Protein AF-A0A959ZXR7-F1 (afdb_monomer)

Nearest PDB structures (foldseek):
  5v6p-assembly1_B  TM=5.514E-01  e=5.393E+00  Saccharomyces cerevisiae S288C
  5lj5-assembly1_H  TM=2.122E-01  e=6.296E+00  Saccharomyces cerevisiae
  6exn-assembly1_H  TM=2.122E-01  e=5.979E+00  Saccharomyces cerevisiae S288C

Radius of gyration: 16.23 Å; Cα contacts (8 Å, |Δi|>4): 184; chains: 1; bounding box: 37×33×46 Å

Solvent-accessible surface area (backbone atoms only — not comparable to full-atom values): 6512 Å² total; per-residue (Å²): 133,59,49,67,55,32,47,51,47,20,52,48,11,49,52,39,18,52,51,10,49,51,43,36,63,70,53,70,74,38,37,87,46,94,90,57,51,40,66,30,55,52,41,19,46,51,11,47,46,42,22,59,66,27,41,38,60,29,44,32,52,72,42,69,87,47,84,52,64,64,64,31,46,53,52,16,50,53,52,40,42,52,51,30,50,54,51,20,51,49,21,49,50,46,10,61,79,43,72,50,37,51,59,34,43,50,9,38,50,13,53,51,46,26,47,57,23,44,53,56,42,49,51,53,51,49,43,71,74,68,60,126

Structure (mmCIF, N/CA/C/O backbone):
data_AF-A0A959ZXR7-F1
#
_entry.id   AF-A0A959ZXR7-F1
#
loop_
_atom_site.group_PDB
_atom_site.id
_atom_site.type_symbol
_atom_site.label_atom_id
_atom_site.label_alt_id
_atom_site.label_comp_id
_atom_site.label_asym_id
_atom_site.label_entity_id
_atom_site.label_seq_id
_atom_site.pdbx_PDB_ins_code
_atom_site.Cartn_x
_atom_site.Cartn_y
_atom_site.Cartn_z
_atom_site.occupancy
_atom_site.B_iso_or_equiv
_atom_site.auth_seq_id
_atom_site.auth_comp_id
_atom_site.auth_asym_id
_atom_site.auth_atom_id
_atom_site.pdbx_PDB_model_num
ATOM 1 N N . MET A 1 1 ? -19.482 -9.387 6.371 1.00 57.44 1 MET A N 1
ATOM 2 C CA . MET A 1 1 ? -18.573 -10.502 5.990 1.00 57.44 1 MET A CA 1
ATOM 3 C C . MET A 1 1 ? -17.782 -10.899 7.229 1.00 57.44 1 MET A C 1
ATOM 5 O O . MET A 1 1 ? -17.556 -10.030 8.047 1.00 57.44 1 MET A O 1
ATOM 9 N N . ARG A 1 2 ? -17.421 -12.174 7.437 1.00 79.06 2 ARG A N 1
ATOM 10 C CA . ARG A 1 2 ? -16.663 -12.580 8.643 1.00 79.06 2 ARG A CA 1
ATOM 11 C C . ARG A 1 2 ? -15.191 -12.155 8.507 1.00 79.06 2 ARG A C 1
ATOM 13 O O . ARG A 1 2 ? -14.642 -12.331 7.423 1.00 79.06 2 ARG A O 1
ATOM 20 N N . ALA A 1 3 ? -14.535 -11.743 9.595 1.00 79.00 3 ALA A N 1
ATOM 21 C CA . ALA A 1 3 ? -13.104 -11.389 9.681 1.00 79.00 3 ALA A CA 1
ATOM 22 C C . ALA A 1 3 ? -12.166 -12.302 8.877 1.00 79.00 3 ALA A C 1
ATOM 24 O O . ALA A 1 3 ? -11.254 -11.863 8.180 1.00 79.00 3 ALA A O 1
ATOM 25 N N . ARG A 1 4 ? -12.434 -13.610 8.933 1.00 85.94 4 ARG A N 1
ATOM 26 C CA . ARG A 1 4 ? -11.701 -14.641 8.194 1.00 85.94 4 ARG A CA 1
ATOM 27 C C . ARG A 1 4 ? -11.754 -14.434 6.678 1.00 85.94 4 ARG A C 1
ATOM 29 O O . ARG A 1 4 ? -10.753 -14.647 6.011 1.00 85.94 4 ARG A O 1
ATOM 36 N N . THR A 1 5 ? -12.895 -14.030 6.131 1.00 89.50 5 THR A N 1
ATOM 37 C CA . THR A 1 5 ? -13.060 -13.759 4.699 1.00 89.50 5 THR A CA 1
ATOM 38 C C . THR A 1 5 ? -12.220 -12.558 4.276 1.00 89.50 5 THR A C 1
ATOM 40 O O . THR A 1 5 ? -11.521 -12.646 3.276 1.00 89.50 5 THR A O 1
ATOM 43 N N . LEU A 1 6 ? -12.211 -11.478 5.062 1.00 89.06 6 LEU A N 1
ATOM 44 C CA . LEU A 1 6 ? -11.407 -10.283 4.776 1.00 89.06 6 LEU A CA 1
ATOM 45 C C . LEU A 1 6 ? -9.906 -10.568 4.863 1.00 89.06 6 LEU A C 1
ATOM 47 O O . LEU A 1 6 ? -9.149 -10.141 3.998 1.00 89.06 6 LEU A O 1
ATOM 51 N N . LEU A 1 7 ? -9.485 -11.367 5.847 1.00 87.56 7 LEU A N 1
ATOM 52 C CA . LEU A 1 7 ? -8.107 -11.852 5.931 1.00 87.56 7 LEU A CA 1
ATOM 53 C C . LEU A 1 7 ? -7.717 -12.684 4.704 1.00 87.56 7 LEU A C 1
ATOM 55 O O . LEU A 1 7 ? -6.631 -12.496 4.169 1.00 87.56 7 LEU A O 1
ATOM 59 N N . LEU A 1 8 ? -8.594 -13.576 4.236 1.00 92.25 8 LEU A N 1
ATOM 60 C CA . LEU A 1 8 ? -8.341 -14.375 3.033 1.00 92.25 8 LEU A CA 1
ATOM 61 C C . LEU A 1 8 ? -8.272 -13.512 1.768 1.00 92.25 8 LEU A C 1
ATOM 63 O O . LEU A 1 8 ? -7.417 -13.763 0.927 1.00 92.25 8 LEU A O 1
ATOM 67 N N . VAL A 1 9 ? -9.121 -12.487 1.645 1.00 92.69 9 VAL A N 1
ATOM 68 C CA . VAL A 1 9 ? -9.058 -11.520 0.536 1.00 92.69 9 VAL A CA 1
ATOM 69 C C . VAL A 1 9 ? -7.748 -10.737 0.585 1.00 92.69 9 VAL A C 1
ATOM 71 O O . VAL A 1 9 ? -7.064 -10.646 -0.429 1.00 92.69 9 VAL A O 1
ATOM 74 N N . GLY A 1 10 ? -7.356 -10.244 1.762 1.00 90.62 10 GLY A N 1
ATOM 75 C CA . GLY A 1 10 ? -6.086 -9.546 1.948 1.00 90.62 10 GLY A CA 1
ATOM 76 C C . GLY A 1 10 ? -4.882 -10.424 1.597 1.00 90.62 10 GLY A C 1
ATOM 77 O O . GLY A 1 10 ? -4.006 -9.993 0.854 1.00 90.62 10 GLY A O 1
ATOM 78 N N . LEU A 1 11 ? -4.870 -11.682 2.053 1.00 93.31 11 LEU A N 1
ATOM 79 C CA . LEU A 1 11 ? -3.845 -12.669 1.692 1.00 93.31 11 LEU A CA 1
ATOM 80 C C . LEU A 1 11 ? -3.848 -12.983 0.191 1.00 93.31 11 LEU A C 1
ATOM 82 O O . LEU A 1 11 ? -2.782 -13.097 -0.406 1.00 93.31 11 LEU A O 1
ATOM 86 N N . GLY A 1 12 ? -5.025 -13.082 -0.428 1.00 94.75 12 GLY A N 1
ATOM 87 C CA . GLY A 1 12 ? -5.159 -13.204 -1.878 1.00 94.75 12 GLY A CA 1
ATOM 88 C C . GLY A 1 12 ? -4.521 -12.019 -2.602 1.00 94.75 12 GLY A C 1
ATOM 89 O O . GLY A 1 12 ? -3.742 -12.226 -3.527 1.00 94.75 12 GLY A O 1
ATOM 90 N N . GLY A 1 13 ? -4.762 -10.795 -2.125 1.00 95.00 13 GLY A N 1
ATOM 91 C CA . GLY A 1 13 ? -4.103 -9.584 -2.615 1.00 95.00 13 GLY A CA 1
ATOM 92 C C . GLY A 1 13 ? -2.578 -9.650 -2.498 1.00 95.00 13 GLY A C 1
ATOM 93 O O . GLY A 1 13 ? -1.886 -9.385 -3.477 1.00 95.00 13 GLY A O 1
ATOM 94 N N . VAL A 1 14 ? -2.047 -10.095 -1.351 1.00 95.69 14 VAL A N 1
ATOM 95 C CA . VAL A 1 14 ? -0.596 -10.305 -1.157 1.00 95.69 14 VAL A CA 1
ATOM 96 C C . VAL A 1 14 ? -0.035 -11.305 -2.168 1.00 95.69 14 VAL A C 1
ATOM 98 O O . VAL A 1 14 ? 1.006 -11.045 -2.763 1.00 95.69 14 VAL A O 1
ATOM 101 N N . LEU A 1 15 ? -0.711 -12.437 -2.385 1.00 97.31 15 LEU A N 1
ATOM 102 C CA . LEU A 1 15 ? -0.266 -13.451 -3.344 1.00 97.31 15 LEU A CA 1
ATOM 103 C C . LEU A 1 15 ? -0.282 -12.918 -4.779 1.00 97.31 15 LEU A C 1
ATOM 105 O O . LEU A 1 15 ? 0.680 -13.123 -5.513 1.00 97.31 15 LEU A O 1
ATOM 109 N N . VAL A 1 16 ? -1.338 -12.200 -5.168 1.00 97.62 16 VAL A N 1
ATOM 110 C CA . VAL A 1 16 ? -1.432 -11.559 -6.489 1.00 97.62 16 VAL A CA 1
ATOM 111 C C . VAL A 1 16 ? -0.330 -10.515 -6.661 1.00 97.62 16 VAL A C 1
ATOM 113 O O . VAL A 1 16 ? 0.324 -10.493 -7.700 1.00 97.62 16 VAL A O 1
ATOM 116 N N . ALA A 1 17 ? -0.065 -9.705 -5.632 1.00 96.94 17 ALA A N 1
ATOM 117 C CA . ALA A 1 17 ? 1.028 -8.741 -5.647 1.00 96.94 17 ALA A CA 1
ATOM 118 C C . ALA A 1 17 ? 2.384 -9.444 -5.802 1.00 96.94 17 ALA A C 1
ATOM 120 O O . ALA A 1 17 ? 3.178 -9.061 -6.653 1.00 96.94 17 ALA A O 1
ATOM 121 N N . ALA A 1 18 ? 2.633 -10.515 -5.048 1.00 96.75 18 ALA A N 1
ATOM 122 C CA . ALA A 1 18 ? 3.869 -11.286 -5.149 1.00 96.75 18 ALA A CA 1
ATOM 123 C C . ALA A 1 18 ? 4.065 -11.883 -6.553 1.00 96.75 18 ALA A C 1
ATOM 125 O O . ALA A 1 18 ? 5.154 -11.782 -7.109 1.00 96.75 18 ALA A O 1
ATOM 126 N N . VAL A 1 19 ? 3.012 -12.448 -7.153 1.00 97.19 19 VAL A N 1
ATOM 127 C CA . VAL A 1 19 ? 3.055 -12.958 -8.533 1.00 97.19 19 VAL A CA 1
ATOM 128 C C . VAL A 1 19 ? 3.321 -11.829 -9.530 1.00 97.19 19 VAL A C 1
ATOM 130 O O . VAL A 1 19 ? 4.163 -11.995 -10.406 1.00 97.19 19 VAL A O 1
ATOM 133 N N . GLY A 1 20 ? 2.669 -10.674 -9.372 1.00 95.81 20 GLY A N 1
ATOM 134 C CA . GLY A 1 20 ? 2.934 -9.488 -10.189 1.00 95.81 20 GLY A CA 1
ATOM 135 C C . GLY A 1 20 ? 4.392 -9.036 -10.098 1.00 95.81 20 GLY A C 1
ATOM 136 O O . GLY A 1 20 ? 5.050 -8.879 -11.118 1.0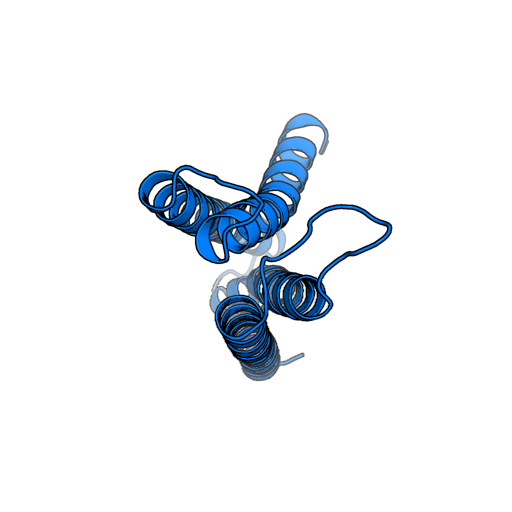0 95.81 20 GLY A O 1
ATOM 137 N N . ALA A 1 21 ? 4.933 -8.916 -8.884 1.00 93.94 21 ALA A N 1
ATOM 138 C CA . ALA A 1 21 ? 6.325 -8.533 -8.654 1.00 93.94 21 ALA A CA 1
ATOM 139 C C . ALA A 1 21 ? 7.325 -9.532 -9.264 1.00 93.94 21 ALA A C 1
ATOM 141 O O . ALA A 1 21 ? 8.326 -9.119 -9.845 1.00 93.94 21 ALA A O 1
ATOM 142 N N . LEU A 1 22 ? 7.050 -10.838 -9.167 1.00 95.00 22 LEU A N 1
ATOM 143 C CA . LEU A 1 22 ? 7.854 -11.870 -9.827 1.00 95.00 22 LEU A CA 1
ATOM 144 C C . LEU A 1 22 ? 7.774 -11.760 -11.353 1.00 95.00 22 LEU A C 1
ATOM 146 O O . LEU A 1 22 ? 8.797 -11.896 -12.016 1.00 95.00 22 LEU A O 1
ATOM 150 N N . GLY A 1 23 ? 6.588 -11.469 -11.895 1.00 92.62 23 GLY A N 1
ATOM 151 C CA . GLY A 1 23 ? 6.382 -11.193 -13.315 1.00 92.62 23 GLY A CA 1
ATOM 152 C C . GLY A 1 23 ? 7.276 -10.056 -13.805 1.00 92.62 23 GLY A C 1
ATOM 153 O O . GLY A 1 23 ? 8.091 -10.277 -14.698 1.00 92.62 23 GLY A O 1
ATOM 154 N N . VAL A 1 24 ? 7.219 -8.904 -13.128 1.00 91.62 24 VAL A N 1
ATOM 155 C CA . VAL A 1 24 ? 8.067 -7.727 -13.405 1.00 91.62 24 VAL A CA 1
ATOM 156 C C . VAL A 1 24 ? 9.556 -8.064 -13.321 1.00 91.62 24 VAL A C 1
ATOM 158 O O . VAL A 1 24 ? 10.347 -7.615 -14.139 1.00 91.62 24 VAL A O 1
ATOM 161 N N . ALA A 1 25 ? 9.963 -8.867 -12.336 1.00 90.00 25 ALA A N 1
ATOM 162 C CA . ALA A 1 25 ? 11.363 -9.257 -12.168 1.00 90.00 25 ALA A CA 1
ATOM 163 C C . ALA A 1 25 ? 11.857 -10.282 -13.208 1.00 90.00 25 ALA A C 1
ATOM 165 O O . ALA A 1 25 ? 13.065 -10.463 -13.346 1.00 90.00 25 ALA A O 1
ATOM 166 N N . SER A 1 26 ? 10.944 -10.979 -13.890 1.00 90.19 26 SER A N 1
ATOM 167 C CA . SER A 1 26 ? 11.256 -12.033 -14.867 1.00 90.19 26 SER A CA 1
ATOM 168 C C . SER A 1 26 ? 11.138 -11.597 -16.328 1.00 90.19 26 SER A C 1
ATOM 170 O O . SER A 1 26 ? 11.584 -12.332 -17.209 1.00 90.19 26 SER A O 1
ATOM 172 N N . GLY A 1 27 ? 10.510 -10.447 -16.582 1.00 82.62 27 GLY A N 1
ATOM 173 C CA . GLY A 1 27 ? 10.354 -9.866 -17.911 1.00 82.62 27 GLY A CA 1
ATOM 174 C C . GLY A 1 27 ? 11.549 -9.019 -18.351 1.00 82.62 27 GLY A C 1
ATOM 175 O O . GLY A 1 27 ? 12.568 -8.934 -17.664 1.00 82.62 27 GLY A O 1
ATOM 176 N N . ASP A 1 28 ? 11.393 -8.384 -19.513 1.00 74.56 28 ASP A N 1
ATOM 177 C CA . ASP A 1 28 ? 12.297 -7.334 -19.992 1.00 74.56 28 ASP A CA 1
ATOM 178 C C . ASP A 1 28 ? 12.164 -6.057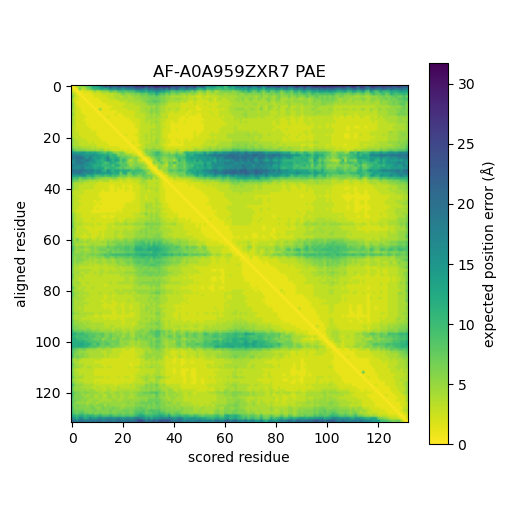 -19.133 1.00 74.56 28 ASP A C 1
ATOM 180 O O . ASP A 1 28 ? 11.359 -6.006 -18.201 1.00 74.56 28 ASP A O 1
ATOM 184 N N . GLU A 1 29 ? 12.956 -5.016 -19.423 1.00 79.50 29 GLU A N 1
ATOM 185 C CA . GLU A 1 29 ? 12.927 -3.756 -18.664 1.00 79.50 29 GLU A CA 1
ATOM 186 C C . GLU A 1 29 ? 11.483 -3.237 -18.489 1.00 79.50 29 GLU A C 1
ATOM 188 O O . GLU A 1 29 ? 10.780 -3.031 -19.482 1.00 79.50 29 GLU A O 1
ATOM 193 N N . PRO A 1 30 ? 10.995 -3.032 -17.251 1.00 74.88 30 PRO A N 1
ATOM 194 C CA . PRO A 1 30 ? 9.645 -2.537 -17.032 1.00 74.88 30 PRO A CA 1
ATOM 195 C C . PRO A 1 30 ? 9.504 -1.096 -17.516 1.00 74.88 30 PRO A C 1
ATOM 197 O O . PRO A 1 30 ? 10.311 -0.223 -17.194 1.00 74.88 30 PRO A O 1
ATOM 200 N N . HIS A 1 31 ? 8.421 -0.833 -18.241 1.00 74.44 31 HIS A N 1
ATOM 201 C CA . HIS A 1 31 ? 8.095 0.495 -18.743 1.00 74.44 31 HIS A CA 1
ATOM 202 C C . HIS A 1 31 ? 6.912 1.068 -17.951 1.00 74.44 31 HIS A C 1
ATOM 204 O O . HIS A 1 31 ? 5.880 0.422 -17.769 1.00 74.44 31 HIS A O 1
ATOM 210 N N . LEU A 1 32 ? 7.062 2.310 -17.478 1.00 72.69 32 LEU A N 1
ATOM 211 C CA . LEU A 1 32 ? 6.016 3.063 -16.764 1.00 72.69 32 LEU A CA 1
ATOM 212 C C . LEU A 1 32 ? 5.246 4.033 -17.676 1.00 72.69 32 LEU A C 1
ATOM 214 O O . LEU A 1 32 ? 4.427 4.818 -17.198 1.00 72.69 32 LEU A O 1
ATOM 218 N N . SER A 1 33 ? 5.520 4.026 -18.982 1.00 76.44 33 SER A N 1
ATOM 219 C CA . SER A 1 33 ? 4.821 4.878 -19.943 1.00 76.44 33 SER A CA 1
ATOM 220 C C . SER A 1 33 ? 3.448 4.278 -20.276 1.00 76.44 33 SER A C 1
ATOM 222 O O . SER A 1 33 ? 3.299 3.067 -20.403 1.00 76.44 33 SER A O 1
ATOM 224 N N . PHE A 1 34 ? 2.420 5.113 -20.453 1.00 69.12 34 PHE A N 1
ATOM 225 C CA . PHE A 1 34 ? 1.062 4.631 -20.755 1.00 69.12 34 PHE A CA 1
ATOM 226 C C . PHE A 1 34 ? 0.947 3.870 -22.089 1.00 69.12 34 PHE A C 1
ATOM 228 O O . PHE A 1 34 ? -0.028 3.151 -22.287 1.00 69.12 34 PHE A O 1
ATOM 235 N N . GLY A 1 35 ? 1.915 4.031 -22.998 1.00 69.38 35 GLY A N 1
ATOM 236 C CA . GLY A 1 35 ? 1.954 3.315 -24.275 1.00 69.38 35 GLY A CA 1
ATOM 237 C C . GLY A 1 35 ? 2.563 1.914 -24.191 1.00 69.38 35 GLY A C 1
ATOM 238 O O . GLY A 1 35 ? 2.267 1.086 -25.045 1.00 69.38 35 GLY A O 1
ATOM 239 N N . GLU A 1 36 ? 3.379 1.642 -23.169 1.00 79.50 36 GLU A N 1
ATOM 240 C CA . GLU A 1 36 ? 4.175 0.409 -23.047 1.00 79.50 36 GLU A CA 1
ATOM 241 C C . GLU A 1 36 ? 4.082 -0.192 -21.636 1.00 79.50 36 GLU A C 1
ATOM 243 O O . GLU A 1 36 ? 4.956 -0.939 -21.215 1.00 79.50 36 GLU A O 1
ATOM 248 N N . LEU A 1 37 ? 3.028 0.140 -20.882 1.00 83.00 37 LEU A N 1
ATOM 249 C CA . LEU A 1 37 ? 2.888 -0.254 -19.482 1.00 83.00 37 LEU A CA 1
ATOM 250 C C . LEU A 1 37 ? 3.001 -1.775 -19.311 1.00 83.00 37 LEU A C 1
ATOM 252 O O . LEU A 1 37 ? 2.204 -2.524 -19.879 1.00 83.00 37 LEU A O 1
ATOM 256 N N . ASP A 1 38 ? 3.938 -2.213 -18.469 1.00 88.50 38 ASP A N 1
ATOM 257 C CA . ASP A 1 38 ? 4.106 -3.631 -18.147 1.00 88.50 38 ASP A CA 1
ATOM 258 C C . ASP A 1 38 ? 2.829 -4.184 -17.467 1.00 88.50 38 ASP A C 1
ATOM 260 O O . ASP A 1 38 ? 2.461 -3.733 -16.372 1.00 88.50 38 ASP A O 1
ATOM 264 N N . PRO A 1 39 ? 2.140 -5.179 -18.063 1.00 91.50 39 PRO A N 1
ATOM 265 C CA . PRO A 1 39 ? 0.951 -5.785 -17.472 1.00 91.50 39 PRO A CA 1
ATOM 266 C C . PRO A 1 39 ? 1.198 -6.376 -16.080 1.00 91.50 39 PRO A C 1
ATOM 268 O O . PRO A 1 39 ? 0.294 -6.380 -15.242 1.00 91.50 39 PRO A O 1
ATOM 271 N N . TRP A 1 40 ? 2.412 -6.849 -15.792 1.00 94.94 40 TRP A N 1
ATOM 272 C CA . TRP A 1 40 ? 2.747 -7.405 -14.484 1.00 94.94 40 TRP A CA 1
ATOM 273 C C . TRP A 1 40 ? 2.799 -6.342 -13.389 1.00 94.94 40 TRP A C 1
ATOM 275 O O . TRP A 1 40 ? 2.397 -6.628 -12.257 1.00 94.94 40 TRP A O 1
ATOM 285 N N . LEU A 1 41 ? 3.176 -5.100 -13.717 1.00 92.44 41 LEU A N 1
ATOM 286 C CA . LEU A 1 41 ? 3.058 -3.973 -12.786 1.00 92.44 41 LEU A CA 1
ATOM 287 C C . LEU A 1 41 ? 1.597 -3.666 -12.457 1.00 92.44 41 LEU A C 1
ATOM 289 O O . LEU A 1 41 ? 1.289 -3.318 -11.317 1.00 92.44 41 LEU A O 1
ATOM 293 N N . VAL A 1 42 ? 0.684 -3.841 -13.416 1.00 94.00 42 VAL A N 1
ATOM 294 C CA . VAL A 1 42 ? -0.759 -3.691 -13.175 1.00 94.00 42 VAL A CA 1
ATOM 295 C C . VAL A 1 42 ? -1.257 -4.776 -12.223 1.00 94.00 42 VAL A C 1
ATOM 297 O O . VAL A 1 42 ? -1.951 -4.471 -11.254 1.00 94.00 42 VAL A O 1
ATOM 300 N N . VAL A 1 43 ? -0.867 -6.035 -12.443 1.00 96.56 43 VAL A N 1
ATOM 301 C CA . VAL A 1 43 ? -1.208 -7.150 -11.540 1.00 96.56 43 VAL A CA 1
ATOM 302 C C . VAL A 1 43 ? -0.661 -6.894 -10.133 1.00 96.56 43 VAL A C 1
ATOM 304 O O . VAL A 1 43 ? -1.386 -7.055 -9.148 1.00 96.56 43 VAL A O 1
ATOM 307 N N . PHE A 1 44 ? 0.587 -6.430 -10.034 1.00 96.44 44 PHE A N 1
ATOM 308 C CA . PHE A 1 44 ? 1.209 -6.041 -8.772 1.00 96.44 44 PHE A CA 1
ATOM 309 C C . PHE A 1 44 ? 0.424 -4.930 -8.056 1.00 96.44 44 PHE A C 1
ATOM 311 O O . PHE A 1 44 ? 0.107 -5.062 -6.868 1.00 96.44 44 PHE A O 1
ATOM 318 N N . ALA A 1 45 ? 0.060 -3.865 -8.775 1.00 96.38 45 ALA A N 1
ATOM 319 C CA . ALA A 1 45 ? -0.715 -2.751 -8.236 1.00 96.38 45 ALA A CA 1
ATOM 320 C C . ALA A 1 45 ? -2.089 -3.211 -7.732 1.00 96.38 45 ALA A C 1
ATOM 322 O O . ALA A 1 45 ? -2.470 -2.903 -6.604 1.00 96.38 45 ALA A O 1
ATOM 323 N N . LEU A 1 46 ? -2.815 -4.002 -8.527 1.00 97.19 46 LEU A N 1
ATOM 324 C CA . LEU A 1 46 ? -4.131 -4.523 -8.155 1.00 97.19 46 LEU A CA 1
ATOM 325 C C . LEU A 1 46 ? -4.060 -5.415 -6.913 1.00 97.19 46 LEU A C 1
ATOM 327 O O . LEU A 1 46 ? -4.860 -5.242 -5.996 1.00 97.19 46 LEU A O 1
ATOM 331 N N . GLY A 1 47 ? -3.085 -6.326 -6.840 1.00 97.25 47 GLY A N 1
ATOM 332 C CA . GLY A 1 47 ? -2.875 -7.157 -5.653 1.00 97.25 47 GLY A CA 1
ATOM 333 C C . GLY A 1 47 ? -2.595 -6.320 -4.403 1.00 97.25 47 GLY A C 1
ATOM 334 O O . GLY A 1 47 ? -3.200 -6.541 -3.351 1.00 97.25 47 GLY A O 1
ATOM 335 N N . THR A 1 48 ? -1.746 -5.299 -4.540 1.00 96.44 48 THR A N 1
ATOM 336 C CA . THR A 1 48 ? -1.398 -4.371 -3.454 1.00 96.44 48 THR A CA 1
ATOM 337 C C . THR A 1 48 ? -2.615 -3.567 -2.991 1.00 96.44 48 THR A C 1
ATOM 339 O O . THR A 1 48 ? -2.853 -3.443 -1.792 1.00 96.44 48 THR A O 1
ATOM 342 N N . LEU A 1 49 ? -3.442 -3.075 -3.916 1.00 95.81 49 LEU A N 1
ATOM 343 C CA . LEU A 1 49 ? -4.667 -2.340 -3.593 1.00 95.81 49 LEU A CA 1
ATOM 344 C C . LEU A 1 49 ? -5.729 -3.228 -2.940 1.00 95.81 49 LEU A C 1
ATOM 346 O O . LEU A 1 49 ? -6.365 -2.798 -1.982 1.00 95.81 49 LEU A O 1
ATOM 350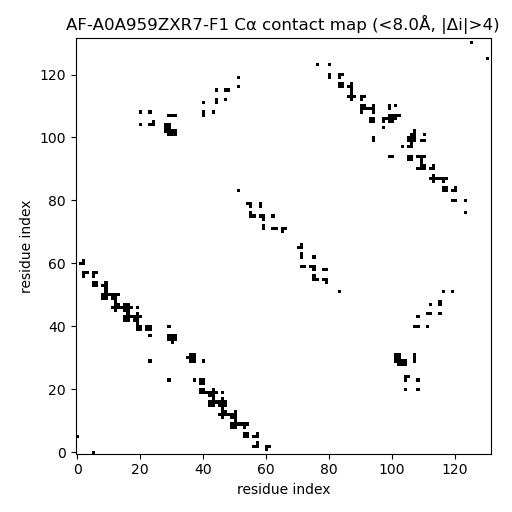 N N . VAL A 1 50 ? -5.903 -4.472 -3.395 1.00 96.06 50 VAL A N 1
ATOM 351 C CA . VAL A 1 50 ? -6.810 -5.440 -2.749 1.00 96.06 50 VAL A CA 1
ATOM 352 C C . VAL A 1 50 ? -6.359 -5.723 -1.317 1.00 96.06 50 VAL A C 1
ATOM 354 O O . VAL A 1 50 ? -7.177 -5.742 -0.397 1.00 96.06 50 VAL A O 1
ATOM 357 N N . MET A 1 51 ? -5.053 -5.902 -1.121 1.00 95.00 51 MET A N 1
ATOM 358 C CA . MET A 1 51 ? -4.448 -6.099 0.192 1.00 95.00 51 MET A CA 1
ATOM 359 C C . MET A 1 51 ? -4.721 -4.906 1.119 1.00 95.00 51 MET A C 1
ATOM 361 O O . MET A 1 51 ? -5.271 -5.083 2.210 1.00 95.00 51 MET A O 1
ATOM 365 N N . LEU A 1 52 ? -4.408 -3.691 0.659 1.00 94.44 52 LEU A N 1
ATOM 366 C CA . LEU A 1 52 ? -4.604 -2.460 1.423 1.00 94.44 52 LEU A CA 1
ATOM 367 C C . LEU A 1 52 ? -6.085 -2.165 1.682 1.00 94.44 52 LEU A C 1
ATOM 369 O O . LEU A 1 52 ? -6.425 -1.728 2.776 1.00 94.44 52 LEU A O 1
ATOM 373 N N . GLY A 1 53 ? -6.968 -2.425 0.718 1.00 93.44 53 GLY A N 1
ATOM 374 C CA . GLY A 1 53 ? -8.405 -2.174 0.833 1.00 93.44 53 GLY A CA 1
ATOM 375 C C . GLY A 1 53 ? -9.131 -3.155 1.755 1.00 93.44 53 GLY A C 1
ATOM 376 O O . GLY A 1 53 ? -10.106 -2.782 2.402 1.00 93.44 53 GLY A O 1
ATOM 377 N N . ALA A 1 54 ? -8.653 -4.397 1.875 1.00 93.50 54 ALA A N 1
ATOM 378 C CA . ALA A 1 54 ? -9.212 -5.372 2.814 1.00 93.50 54 ALA A CA 1
ATOM 379 C C . ALA A 1 54 ? -8.738 -5.150 4.263 1.00 93.50 54 ALA A C 1
ATOM 381 O O . ALA A 1 54 ? -9.434 -5.529 5.211 1.00 93.50 54 ALA A O 1
ATOM 382 N N . ALA A 1 55 ? -7.563 -4.536 4.440 1.00 91.19 55 ALA A N 1
ATOM 383 C CA . ALA A 1 55 ? -6.934 -4.322 5.738 1.00 91.19 55 ALA A CA 1
ATOM 384 C C . ALA A 1 55 ? -7.815 -3.588 6.774 1.00 91.19 55 ALA A C 1
ATOM 386 O O . ALA A 1 55 ? -7.960 -4.142 7.866 1.00 91.19 55 ALA A O 1
ATOM 387 N N . PRO A 1 56 ? -8.438 -2.420 6.499 1.00 91.94 56 PRO A N 1
ATOM 388 C CA . PRO A 1 56 ? -9.159 -1.666 7.527 1.00 91.94 56 PRO A CA 1
ATOM 389 C C . PRO A 1 56 ? -10.347 -2.455 8.084 1.00 91.94 56 PRO A C 1
ATOM 391 O O . PRO A 1 56 ? -10.537 -2.497 9.294 1.00 91.94 56 PRO A O 1
ATOM 394 N N . TYR A 1 57 ? -11.073 -3.190 7.239 1.00 92.56 57 TYR A N 1
ATOM 395 C CA . TYR A 1 57 ? -12.184 -4.038 7.676 1.00 92.56 57 TYR A CA 1
ATOM 396 C C . TYR A 1 57 ? -11.716 -5.240 8.506 1.00 92.56 57 TYR A C 1
ATOM 398 O O . TYR A 1 57 ? -12.339 -5.592 9.505 1.00 92.56 57 TYR A O 1
ATOM 406 N N . ALA A 1 58 ? -10.606 -5.879 8.121 1.00 91.12 58 ALA A N 1
ATOM 407 C CA . ALA A 1 58 ? -10.041 -6.979 8.902 1.00 91.12 58 ALA A CA 1
ATOM 408 C C . ALA A 1 58 ? -9.522 -6.498 10.270 1.00 91.12 58 ALA A C 1
ATOM 410 O O . ALA A 1 58 ? -9.627 -7.219 11.265 1.00 91.12 58 ALA A O 1
ATOM 411 N N . ILE A 1 59 ? -8.965 -5.284 10.325 1.00 91.38 59 ILE A N 1
ATOM 412 C CA . ILE A 1 59 ? -8.528 -4.634 11.563 1.00 91.38 59 ILE A CA 1
ATOM 413 C C . ILE A 1 59 ? -9.740 -4.269 12.421 1.00 91.38 59 ILE A C 1
ATOM 415 O O . ILE A 1 59 ? -9.738 -4.593 13.609 1.00 91.38 59 ILE A O 1
ATOM 419 N N . PHE A 1 60 ? -10.777 -3.662 11.838 1.00 92.62 60 PHE A N 1
ATOM 420 C CA . PHE A 1 60 ? -12.035 -3.364 12.518 1.00 92.62 60 PHE A CA 1
ATOM 421 C C . PHE A 1 60 ? -12.592 -4.633 13.160 1.00 92.62 60 PHE A C 1
ATOM 423 O O . PHE A 1 60 ? -12.813 -4.672 14.366 1.00 92.62 60 PHE A O 1
ATOM 430 N N . ASP A 1 61 ? -12.708 -5.729 12.410 1.00 90.50 61 ASP A N 1
ATOM 431 C CA . ASP A 1 61 ? -13.170 -7.026 12.913 1.00 90.50 61 ASP A CA 1
ATOM 432 C C . ASP A 1 61 ? -12.342 -7.593 14.077 1.00 90.50 61 ASP A C 1
ATOM 434 O O .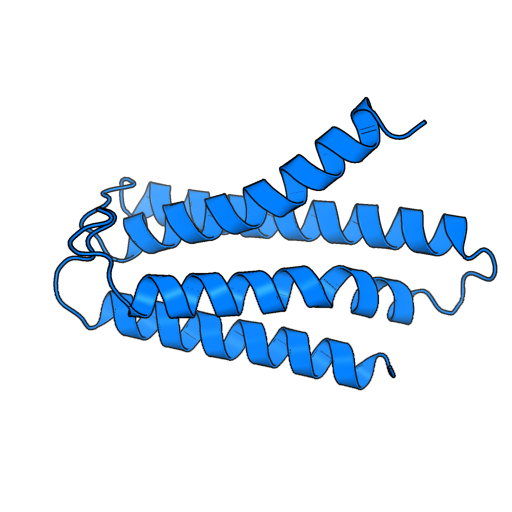 ASP A 1 61 ? -12.904 -8.223 14.971 1.00 90.50 61 ASP A O 1
ATOM 438 N N . ARG A 1 62 ? -11.028 -7.339 14.126 1.00 88.00 62 ARG A N 1
ATOM 439 C CA . ARG A 1 62 ? -10.188 -7.737 15.271 1.00 88.00 62 ARG A CA 1
ATOM 440 C C . ARG A 1 62 ? -10.449 -6.932 16.541 1.00 88.00 62 ARG A C 1
ATOM 442 O O . ARG A 1 62 ? -10.167 -7.433 17.625 1.00 88.00 62 ARG A O 1
ATOM 449 N N . HIS A 1 63 ? -10.991 -5.726 16.422 1.00 89.25 63 HIS A N 1
ATOM 450 C CA . HIS A 1 63 ? -11.334 -4.864 17.552 1.00 89.25 63 HIS A CA 1
ATOM 451 C C . HIS A 1 63 ? -12.775 -5.077 18.040 1.00 89.25 63 HIS A C 1
ATOM 453 O O . HIS A 1 63 ? -13.377 -4.176 18.610 1.00 89.25 63 HIS A O 1
ATOM 459 N N . SER A 1 64 ? -13.341 -6.276 17.861 1.00 88.25 64 SER A N 1
ATOM 460 C CA . SER A 1 64 ? -14.724 -6.599 18.247 1.00 88.25 64 SER A CA 1
ATOM 461 C C . SER A 1 64 ? -15.033 -6.487 19.746 1.00 88.25 64 SER A C 1
ATOM 463 O O . SER A 1 64 ? -16.182 -6.665 20.129 1.00 88.25 64 SER A O 1
ATOM 465 N N . GLY A 1 65 ? -14.025 -6.265 20.595 1.00 88.75 65 GLY A N 1
ATOM 466 C CA . GLY A 1 65 ? -14.198 -6.001 22.026 1.00 88.75 65 GLY A CA 1
ATOM 467 C C . GLY A 1 65 ? -14.485 -4.535 22.372 1.00 88.75 65 GLY A C 1
ATOM 468 O O . GLY A 1 65 ? -14.655 -4.234 23.547 1.00 88.75 65 GLY A O 1
ATOM 469 N N . ILE A 1 66 ? -14.496 -3.634 21.385 1.00 92.00 66 ILE A N 1
ATOM 470 C CA . ILE A 1 66 ? -14.896 -2.231 21.544 1.00 92.00 66 ILE A CA 1
ATOM 471 C C . ILE A 1 66 ? -16.372 -2.134 21.151 1.00 92.00 66 ILE A C 1
ATOM 473 O O . ILE A 1 66 ? -16.725 -2.498 20.028 1.00 92.00 66 ILE A O 1
ATOM 477 N N . GLU A 1 67 ? -17.218 -1.713 22.093 1.00 91.81 67 GLU A N 1
ATOM 478 C CA . GLU A 1 67 ? -18.670 -1.600 21.888 1.00 91.81 67 GLU A CA 1
ATOM 479 C C . GLU A 1 67 ? -19.042 -0.380 21.040 1.00 91.81 67 GLU A C 1
ATOM 481 O O . GLU A 1 67 ? -19.961 -0.469 20.229 1.00 91.81 67 GLU A O 1
ATOM 486 N N . ASP A 1 68 ? -18.312 0.725 21.208 1.00 95.19 68 ASP A N 1
ATOM 487 C CA . ASP A 1 68 ? -18.476 1.936 20.408 1.00 95.19 68 ASP A CA 1
ATOM 488 C C . ASP A 1 68 ? -17.918 1.716 18.992 1.00 95.19 68 ASP A C 1
ATOM 490 O O . ASP A 1 68 ? -16.732 1.428 18.793 1.00 95.19 68 ASP A O 1
ATOM 494 N N . GLU A 1 69 ? -18.802 1.802 18.000 1.00 92.12 69 GLU A N 1
ATOM 495 C CA . GLU A 1 69 ? -18.462 1.582 16.598 1.00 92.12 69 GLU A CA 1
ATOM 496 C C . GLU A 1 69 ? -17.552 2.684 16.042 1.00 92.12 69 GLU A C 1
ATOM 498 O O . GLU A 1 69 ? -16.641 2.370 15.269 1.00 92.12 69 GLU A O 1
ATOM 503 N N . ASP A 1 70 ? -17.736 3.929 16.482 1.00 93.00 70 ASP A N 1
ATOM 504 C CA . ASP A 1 70 ? -16.951 5.072 16.018 1.00 93.00 70 ASP A CA 1
ATOM 505 C C . ASP A 1 70 ? -15.521 4.966 16.556 1.00 93.00 70 ASP A C 1
ATOM 507 O O . ASP A 1 70 ? -14.556 4.980 15.787 1.00 93.00 70 ASP A O 1
ATOM 511 N N . GLU A 1 71 ? -15.366 4.688 17.857 1.00 93.69 71 GLU A N 1
ATOM 512 C CA . GLU A 1 71 ? -14.047 4.452 18.461 1.00 93.69 71 GLU A CA 1
ATOM 513 C C . GLU A 1 71 ? -13.319 3.273 17.789 1.00 93.69 71 GLU A C 1
ATOM 515 O O . GLU A 1 71 ? -12.094 3.270 17.594 1.00 93.69 71 GLU A O 1
ATOM 520 N N . ARG A 1 72 ? -14.069 2.232 17.423 1.00 93.88 72 ARG A N 1
ATOM 521 C CA . ARG A 1 72 ? -13.521 1.054 16.757 1.00 93.88 72 ARG A CA 1
ATOM 522 C C . ARG A 1 72 ? -13.032 1.376 15.345 1.00 93.88 72 ARG A C 1
ATOM 524 O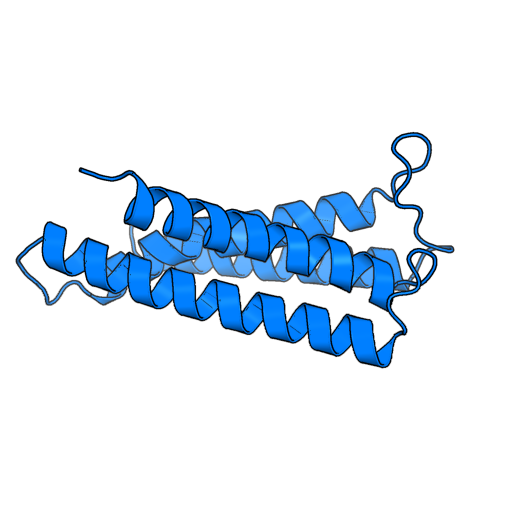 O . ARG A 1 72 ? -11.979 0.862 14.948 1.00 93.88 72 ARG A O 1
ATOM 531 N N . TRP A 1 73 ? -13.755 2.213 14.602 1.00 93.62 73 TRP A N 1
ATOM 532 C CA . TRP A 1 73 ? -13.324 2.704 13.296 1.00 93.62 73 TRP A CA 1
ATOM 533 C C . TRP A 1 73 ? -12.117 3.628 13.397 1.00 93.62 73 TRP A C 1
ATOM 535 O O . TRP A 1 73 ? -11.157 3.414 12.656 1.00 93.62 73 TRP A O 1
ATOM 545 N N . ASP A 1 74 ? -12.091 4.549 14.355 1.00 92.69 74 ASP A N 1
ATOM 546 C CA . ASP A 1 74 ? -10.952 5.444 14.581 1.00 92.69 74 ASP A CA 1
ATOM 547 C C . ASP A 1 74 ? -9.657 4.663 14.808 1.00 92.69 74 ASP A C 1
ATOM 549 O O . ASP A 1 74 ? -8.633 4.896 14.154 1.00 92.69 74 ASP A O 1
ATOM 553 N N . ARG A 1 75 ? -9.702 3.647 15.678 1.00 92.69 75 ARG A N 1
ATOM 554 C CA . ARG A 1 75 ? -8.546 2.771 15.909 1.00 92.69 75 ARG A CA 1
ATOM 555 C C . ARG A 1 75 ? -8.189 1.957 14.670 1.00 92.69 75 ARG A C 1
ATOM 557 O O . ARG A 1 75 ? -7.004 1.796 14.368 1.00 92.69 75 ARG A O 1
ATOM 564 N N . ALA A 1 76 ? -9.178 1.437 13.943 1.00 94.00 76 ALA A N 1
ATOM 565 C CA . ALA A 1 76 ? -8.928 0.661 12.734 1.00 94.00 76 ALA A CA 1
ATOM 566 C C . ALA A 1 76 ? -8.259 1.500 11.636 1.00 94.00 76 ALA A C 1
ATOM 568 O O . ALA A 1 76 ? -7.298 1.034 11.020 1.00 94.00 76 ALA A O 1
ATOM 569 N N . LEU A 1 77 ? -8.714 2.739 11.434 1.00 93.25 77 LEU A N 1
ATOM 570 C CA . LEU A 1 77 ? -8.146 3.689 10.480 1.00 93.25 77 LEU A CA 1
ATOM 571 C C . LEU A 1 77 ? -6.740 4.131 10.895 1.00 93.25 77 LEU A C 1
ATOM 573 O O . LEU A 1 77 ? -5.850 4.164 10.046 1.00 93.25 77 LEU A O 1
ATOM 57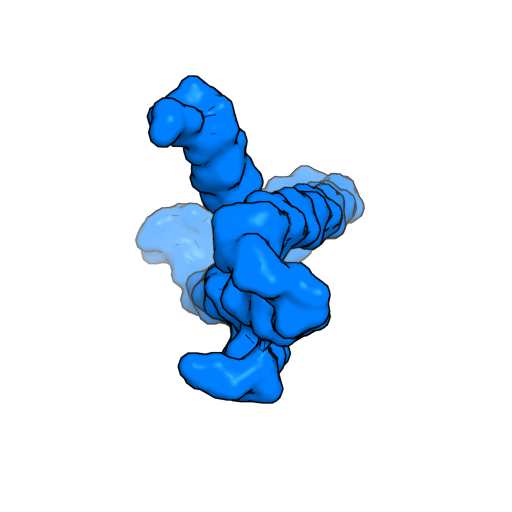7 N N . ALA A 1 78 ? -6.495 4.373 12.187 1.00 92.25 78 ALA A N 1
ATOM 578 C CA . ALA A 1 78 ? -5.159 4.691 12.692 1.00 92.25 78 ALA A CA 1
ATOM 579 C C . ALA A 1 78 ? -4.159 3.547 12.439 1.00 92.25 78 ALA A C 1
ATOM 581 O O . ALA A 1 78 ? -3.062 3.769 11.917 1.00 92.25 78 ALA A O 1
ATOM 582 N N . VAL A 1 79 ? -4.543 2.302 12.747 1.00 93.88 79 VAL A N 1
ATOM 583 C CA . VAL A 1 79 ? -3.703 1.118 12.495 1.00 93.88 79 VAL A CA 1
ATOM 584 C C . VAL A 1 79 ? -3.506 0.891 10.995 1.00 93.88 79 VAL A C 1
ATOM 586 O O . VAL A 1 79 ? -2.394 0.585 10.566 1.00 93.88 79 VAL A O 1
ATOM 589 N N . TRP A 1 80 ? -4.551 1.062 10.183 1.00 94.50 80 TRP A N 1
ATOM 590 C CA . TRP A 1 80 ? -4.468 0.938 8.727 1.00 94.50 80 TRP A CA 1
ATOM 591 C C . TRP A 1 80 ? -3.541 1.990 8.106 1.00 94.50 80 TRP A C 1
ATOM 593 O O . TRP A 1 80 ? -2.698 1.647 7.275 1.00 94.50 80 TRP A O 1
ATOM 603 N N . GLY A 1 81 ? -3.627 3.242 8.558 1.00 93.19 81 GLY A N 1
ATOM 604 C CA . GLY A 1 81 ? -2.735 4.321 8.143 1.00 93.19 81 GLY A CA 1
ATOM 605 C C . GLY A 1 81 ? -1.281 4.049 8.509 1.00 93.19 81 GLY A C 1
ATOM 606 O O . GLY A 1 81 ? -0.403 4.165 7.654 1.00 93.19 81 GLY A O 1
ATOM 607 N N . GLY A 1 82 ? -1.027 3.600 9.743 1.00 93.38 82 GLY A N 1
ATOM 608 C CA . GLY A 1 82 ? 0.308 3.183 10.177 1.00 93.38 82 GLY A CA 1
ATOM 609 C C . GLY A 1 82 ? 0.852 2.010 9.355 1.00 93.38 82 GLY A C 1
ATOM 610 O O . GLY A 1 82 ? 2.003 2.035 8.920 1.00 93.38 82 GLY A O 1
ATOM 611 N N . PHE A 1 83 ? 0.015 1.010 9.073 1.00 93.06 83 PHE A N 1
ATOM 612 C CA . PHE A 1 83 ? 0.375 -0.126 8.227 1.00 93.06 83 PHE A CA 1
ATOM 613 C C . PHE A 1 83 ? 0.729 0.304 6.793 1.00 93.06 83 PHE A C 1
ATOM 615 O O . PHE A 1 83 ? 1.751 -0.127 6.251 1.00 93.06 83 PHE A O 1
ATOM 622 N N . SER A 1 84 ? -0.085 1.174 6.188 1.00 94.06 84 SER A N 1
ATOM 623 C CA . SER A 1 84 ? 0.177 1.716 4.852 1.00 94.06 84 SER A CA 1
ATOM 624 C C . SER A 1 84 ? 1.479 2.514 4.813 1.00 94.06 84 SER A C 1
ATOM 626 O O . SER A 1 84 ? 2.295 2.312 3.915 1.00 94.06 84 SER A O 1
ATOM 628 N N . LEU A 1 85 ? 1.718 3.361 5.819 1.00 93.62 85 LEU A N 1
ATOM 629 C CA . LEU A 1 85 ? 2.943 4.150 5.928 1.00 93.62 85 LEU A CA 1
ATOM 630 C C . LEU A 1 85 ? 4.183 3.252 6.004 1.00 93.62 85 LEU A C 1
ATOM 632 O O . LEU A 1 85 ? 5.121 3.444 5.235 1.00 93.62 85 LEU A O 1
ATOM 636 N N . LEU A 1 86 ? 4.183 2.247 6.886 1.00 95.06 86 LEU A N 1
ATOM 637 C CA . LEU A 1 86 ? 5.305 1.312 7.025 1.00 95.06 86 LEU A CA 1
ATOM 638 C C . LEU A 1 86 ? 5.560 0.520 5.738 1.00 95.06 86 LEU A C 1
ATOM 640 O O . LEU A 1 86 ? 6.708 0.358 5.329 1.00 95.06 86 LEU A O 1
ATOM 644 N N . THR A 1 87 ? 4.496 0.065 5.077 1.00 94.38 87 THR A N 1
ATOM 645 C CA . THR A 1 87 ? 4.601 -0.654 3.801 1.00 94.38 87 THR A CA 1
ATOM 646 C C . THR A 1 87 ? 5.167 0.254 2.704 1.00 94.38 87 THR A C 1
ATOM 648 O O . THR A 1 87 ? 6.084 -0.143 1.986 1.00 94.38 87 THR A O 1
ATOM 651 N N . GLY A 1 88 ? 4.697 1.503 2.627 1.00 95.44 88 GLY A N 1
ATOM 652 C CA . GLY A 1 88 ? 5.210 2.516 1.706 1.00 95.44 88 GLY A CA 1
ATOM 653 C C . GLY A 1 88 ? 6.690 2.826 1.939 1.00 95.44 88 GLY A C 1
ATOM 654 O O . GLY A 1 88 ? 7.465 2.852 0.987 1.00 95.44 88 GLY A O 1
ATOM 655 N N . LEU A 1 89 ? 7.114 2.976 3.200 1.00 95.75 89 LEU A N 1
ATOM 656 C CA . LEU A 1 89 ? 8.529 3.135 3.559 1.00 95.75 89 LEU A CA 1
ATOM 657 C C . LEU A 1 89 ? 9.370 1.919 3.142 1.00 95.75 89 LEU A C 1
ATOM 659 O O . LEU A 1 89 ? 10.498 2.090 2.687 1.00 95.75 89 LEU A O 1
ATOM 663 N N . GLY A 1 90 ? 8.819 0.706 3.238 1.00 95.88 90 GLY A N 1
ATOM 664 C CA . GLY A 1 90 ? 9.454 -0.508 2.724 1.00 95.88 90 GLY A CA 1
ATOM 665 C C . GLY A 1 90 ? 9.698 -0.445 1.214 1.00 95.88 90 GLY A C 1
ATOM 666 O O . GLY A 1 90 ? 10.805 -0.727 0.758 1.00 95.88 90 GLY A O 1
ATOM 667 N N . PHE A 1 91 ? 8.708 0.002 0.437 1.00 96.31 91 PHE A N 1
ATOM 668 C CA . PHE A 1 91 ? 8.879 0.214 -1.004 1.00 96.31 91 PHE A CA 1
ATOM 669 C C . PHE A 1 91 ? 9.899 1.309 -1.320 1.00 96.31 91 PHE A C 1
ATOM 671 O O . PHE A 1 91 ? 10.728 1.122 -2.207 1.00 96.31 91 PHE A O 1
ATOM 678 N N . LEU A 1 92 ? 9.909 2.412 -0.567 1.00 94.56 92 LEU A N 1
ATOM 679 C CA . LEU A 1 92 ? 10.933 3.449 -0.716 1.00 94.56 92 LEU A CA 1
ATOM 680 C C . LEU A 1 92 ? 12.337 2.921 -0.396 1.00 94.56 92 LEU A C 1
ATOM 682 O O . LEU A 1 92 ? 13.284 3.261 -1.099 1.00 94.56 92 LEU A O 1
ATOM 686 N N . ALA A 1 93 ? 12.485 2.057 0.610 1.00 95.19 93 ALA A N 1
ATOM 687 C CA . ALA A 1 93 ? 13.761 1.417 0.916 1.00 95.19 93 ALA A CA 1
ATOM 688 C C . ALA A 1 93 ? 14.224 0.494 -0.225 1.00 95.19 93 ALA A C 1
ATOM 690 O O . ALA A 1 93 ? 15.385 0.558 -0.625 1.00 95.19 93 ALA A O 1
ATOM 691 N N . ILE A 1 94 ? 13.318 -0.307 -0.802 1.00 92.56 94 ILE A N 1
ATOM 692 C CA . ILE A 1 94 ? 13.602 -1.126 -1.995 1.00 92.56 94 ILE A CA 1
ATOM 693 C C . ILE A 1 94 ? 14.043 -0.234 -3.163 1.00 92.56 94 ILE A C 1
ATOM 695 O O . ILE A 1 94 ? 15.046 -0.520 -3.817 1.00 92.56 94 ILE A O 1
ATOM 699 N N . GLY A 1 95 ? 13.333 0.871 -3.394 1.00 92.00 95 GLY A N 1
ATOM 700 C CA . GLY A 1 95 ? 13.670 1.840 -4.431 1.00 92.00 95 GLY A CA 1
ATOM 701 C C . GLY A 1 95 ? 15.044 2.465 -4.217 1.00 92.00 95 GLY A C 1
ATOM 702 O O . GLY A 1 95 ? 15.832 2.518 -5.155 1.00 92.00 95 GLY A O 1
ATOM 703 N N . ALA A 1 96 ? 15.380 2.849 -2.985 1.00 91.25 96 ALA A N 1
ATOM 704 C CA . ALA A 1 96 ? 16.678 3.427 -2.649 1.00 91.25 96 ALA A CA 1
ATOM 705 C C . ALA A 1 96 ? 17.831 2.449 -2.914 1.00 91.25 96 ALA A C 1
ATOM 707 O O . ALA A 1 96 ? 18.843 2.838 -3.494 1.00 91.25 96 ALA A O 1
ATOM 708 N N . LEU A 1 97 ? 17.654 1.172 -2.559 1.00 89.00 97 LEU A N 1
ATOM 709 C CA . LEU A 1 97 ? 18.620 0.113 -2.868 1.00 89.00 97 LEU A CA 1
ATOM 710 C C . LEU A 1 97 ? 18.756 -0.128 -4.382 1.00 89.00 97 LEU A C 1
ATOM 712 O O . LEU A 1 97 ? 19.838 -0.465 -4.853 1.00 89.00 97 LEU A O 1
ATOM 716 N N . GLY A 1 98 ? 17.677 0.079 -5.141 1.00 82.81 98 GLY A N 1
ATOM 717 C CA . GLY A 1 98 ? 17.628 -0.025 -6.601 1.00 82.81 98 GLY A CA 1
ATOM 718 C C . GLY A 1 98 ? 17.830 1.296 -7.353 1.00 82.81 98 GLY A C 1
ATOM 719 O O . GLY A 1 98 ? 17.505 1.362 -8.537 1.00 82.81 98 GLY A O 1
ATOM 720 N N . SER A 1 99 ? 18.320 2.361 -6.704 1.00 85.94 99 SER A N 1
ATOM 721 C CA . SER A 1 99 ? 18.517 3.713 -7.273 1.00 85.94 99 SER A CA 1
ATOM 722 C C . SER A 1 99 ? 17.267 4.416 -7.840 1.00 85.94 99 SER A C 1
ATOM 724 O O . SER A 1 99 ? 17.386 5.423 -8.532 1.00 85.94 99 SER A O 1
ATOM 726 N N . PHE A 1 100 ? 16.064 3.907 -7.555 1.00 83.25 100 PHE A N 1
ATOM 727 C CA . PHE A 1 100 ? 14.784 4.367 -8.110 1.00 83.25 100 PHE A CA 1
ATOM 728 C C . PHE A 1 100 ? 14.721 4.382 -9.646 1.00 83.25 100 PHE A C 1
ATOM 730 O O . PHE A 1 100 ? 13.860 5.059 -10.210 1.00 83.25 100 PHE A O 1
ATOM 737 N N . ALA A 1 101 ? 15.593 3.627 -10.324 1.00 85.94 101 ALA A N 1
ATOM 738 C CA . ALA A 1 101 ? 15.632 3.557 -11.780 1.00 85.94 101 ALA A CA 1
ATOM 739 C C . ALA A 1 101 ? 14.303 2.984 -12.314 1.00 85.94 101 ALA A C 1
ATOM 741 O O . ALA A 1 101 ? 14.021 1.809 -12.060 1.00 85.94 101 ALA A O 1
ATOM 742 N N . PRO A 1 102 ? 13.482 3.764 -13.043 1.00 79.12 102 PRO A N 1
ATOM 743 C CA . PRO A 1 102 ? 12.158 3.321 -13.487 1.00 79.12 102 PRO A CA 1
ATOM 744 C C . PRO A 1 102 ? 12.199 2.133 -14.449 1.00 79.12 102 PRO A C 1
ATOM 746 O O . PRO A 1 102 ? 11.269 1.340 -14.460 1.00 79.12 102 PRO A O 1
ATOM 749 N N . SER A 1 103 ? 13.292 2.001 -15.207 1.00 82.31 103 SER A N 1
ATOM 750 C CA . SER A 1 103 ? 13.571 0.879 -16.110 1.00 82.31 103 SER A CA 1
ATOM 751 C C . SER A 1 103 ? 14.073 -0.379 -15.394 1.00 82.31 103 SER A C 1
ATOM 753 O O . SER A 1 103 ? 14.349 -1.386 -16.033 1.00 82.31 103 SER A O 1
ATOM 755 N N . SER A 1 104 ? 14.219 -0.346 -14.065 1.00 87.75 104 SER A N 1
ATOM 756 C CA . SER A 1 104 ? 14.584 -1.515 -13.261 1.00 87.75 104 SER A CA 1
ATOM 757 C C . SER A 1 104 ? 13.357 -2.098 -12.563 1.00 87.75 104 SER A C 1
ATOM 759 O O . SER A 1 104 ? 12.512 -1.352 -12.064 1.00 87.75 104 SER A O 1
ATOM 761 N N . ALA A 1 105 ? 13.297 -3.426 -12.434 1.00 88.94 105 ALA A N 1
ATOM 762 C CA . ALA A 1 105 ? 12.231 -4.117 -11.700 1.00 88.94 105 ALA A CA 1
ATOM 763 C C . ALA A 1 105 ? 12.037 -3.562 -10.281 1.00 88.94 105 ALA A C 1
ATOM 765 O O . ALA A 1 105 ? 10.924 -3.216 -9.887 1.00 88.94 105 ALA A O 1
ATOM 766 N N . SER A 1 106 ? 13.129 -3.399 -9.528 1.00 90.88 106 SER A N 1
ATOM 767 C CA . SER A 1 106 ? 13.090 -2.847 -8.171 1.00 90.88 106 SER A CA 1
ATOM 768 C C . SER A 1 106 ? 12.585 -1.407 -8.125 1.00 90.88 106 SER A C 1
ATOM 770 O O . SER A 1 106 ? 11.824 -1.064 -7.223 1.00 90.88 106 SER A O 1
ATOM 772 N N . GLY A 1 107 ? 12.984 -0.562 -9.081 1.00 90.88 107 GLY A N 1
ATOM 773 C CA . GLY A 1 107 ? 12.559 0.836 -9.128 1.00 90.88 107 GLY A CA 1
ATOM 774 C C . GLY A 1 107 ? 11.092 0.984 -9.527 1.00 90.88 107 GLY A C 1
ATOM 7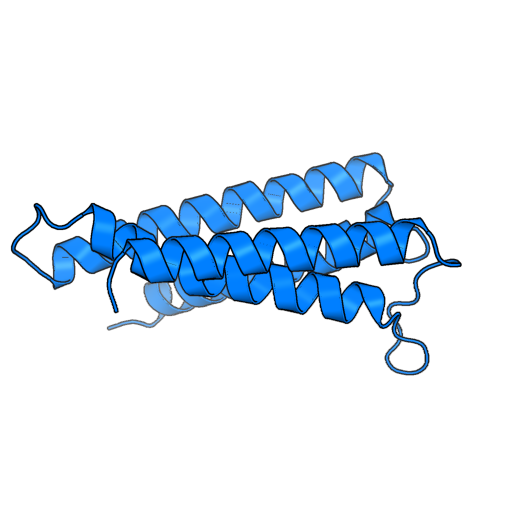75 O O . GLY A 1 107 ? 10.363 1.732 -8.879 1.00 90.88 107 GLY A O 1
ATOM 776 N N . ALA A 1 108 ? 10.631 0.230 -10.526 1.00 91.69 108 ALA A N 1
ATOM 777 C CA . ALA A 1 108 ? 9.232 0.226 -10.945 1.00 91.69 108 ALA A CA 1
ATOM 778 C C . ALA A 1 108 ? 8.296 -0.283 -9.835 1.00 91.69 108 ALA A C 1
ATOM 780 O O . ALA A 1 108 ? 7.306 0.376 -9.510 1.00 91.69 108 ALA A O 1
ATOM 781 N N . ILE A 1 109 ? 8.646 -1.403 -9.187 1.00 93.69 109 ILE A N 1
ATOM 782 C CA . ILE A 1 109 ? 7.905 -1.942 -8.034 1.00 93.69 109 ILE A CA 1
ATOM 783 C C . ILE A 1 109 ? 7.881 -0.928 -6.886 1.00 93.69 109 ILE A C 1
ATOM 785 O O . ILE A 1 109 ? 6.829 -0.713 -6.284 1.00 93.69 109 ILE A O 1
ATOM 789 N N . ALA A 1 110 ? 9.013 -0.279 -6.595 1.00 94.81 110 ALA A N 1
ATOM 790 C CA . ALA A 1 110 ? 9.095 0.731 -5.546 1.00 94.81 110 ALA A CA 1
ATOM 791 C C . ALA A 1 110 ? 8.161 1.917 -5.811 1.00 94.81 110 ALA A C 1
ATOM 793 O O . ALA A 1 110 ? 7.403 2.297 -4.921 1.00 94.81 110 ALA A O 1
ATOM 794 N N . TRP A 1 111 ? 8.165 2.471 -7.027 1.00 92.94 111 TRP A N 1
ATOM 795 C CA . TRP A 1 111 ? 7.293 3.589 -7.395 1.00 92.94 111 TRP A CA 1
ATOM 796 C C . TRP A 1 111 ? 5.813 3.224 -7.317 1.00 92.94 111 TRP A C 1
ATOM 798 O O . TRP A 1 111 ? 5.034 3.938 -6.685 1.00 92.94 111 TRP A O 1
ATOM 808 N N . VAL A 1 112 ? 5.423 2.102 -7.924 1.00 94.44 112 VAL A N 1
ATOM 809 C CA . VAL A 1 112 ? 4.021 1.668 -7.957 1.00 94.44 112 VAL A CA 1
ATOM 810 C C . VAL A 1 112 ? 3.531 1.295 -6.557 1.00 94.44 112 VAL A C 1
ATOM 812 O O . VAL A 1 112 ? 2.447 1.715 -6.149 1.00 94.44 112 VAL A O 1
ATOM 815 N N . GLY A 1 113 ? 4.338 0.558 -5.792 1.00 95.81 113 GLY A N 1
ATOM 816 C CA . GLY A 1 113 ? 4.005 0.139 -4.433 1.00 95.81 113 GLY A CA 1
ATOM 817 C C . GLY A 1 113 ? 3.891 1.328 -3.481 1.00 95.81 113 GLY A C 1
ATOM 818 O O . GLY A 1 113 ? 2.880 1.470 -2.790 1.00 95.81 113 GLY A O 1
ATOM 819 N N . ALA 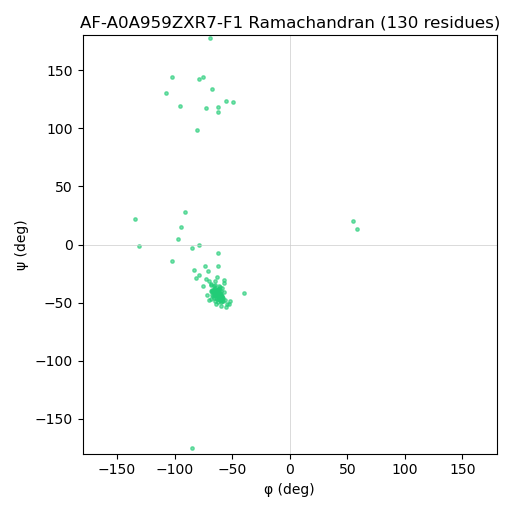A 1 114 ? 4.876 2.233 -3.497 1.00 95.69 114 ALA A N 1
ATOM 820 C CA . ALA A 1 114 ? 4.830 3.463 -2.710 1.00 95.69 114 ALA A CA 1
ATOM 821 C C . ALA A 1 114 ? 3.646 4.352 -3.118 1.00 95.69 114 ALA A C 1
ATOM 823 O O . ALA A 1 114 ? 2.992 4.916 -2.246 1.00 95.69 114 ALA A O 1
ATOM 824 N N . GLY A 1 115 ? 3.319 4.428 -4.413 1.00 95.25 115 GLY A N 1
ATOM 825 C CA . GLY A 1 115 ? 2.140 5.134 -4.915 1.00 95.25 115 GLY A CA 1
ATOM 826 C C . GLY A 1 115 ? 0.831 4.567 -4.361 1.00 95.25 115 GLY A C 1
ATOM 827 O O . GLY A 1 115 ? 0.000 5.324 -3.863 1.00 95.25 115 GLY A O 1
ATOM 828 N N . CYS A 1 116 ? 0.667 3.239 -4.357 1.00 96.44 116 CYS A N 1
ATOM 829 C CA . CYS A 1 116 ? -0.511 2.580 -3.780 1.00 96.44 116 CYS A CA 1
ATOM 830 C C . CYS A 1 116 ? -0.663 2.883 -2.280 1.00 96.44 116 CYS A C 1
ATOM 832 O O . CYS A 1 116 ? -1.753 3.230 -1.823 1.00 96.44 116 CYS A O 1
ATOM 834 N N . CYS A 1 117 ? 0.428 2.810 -1.512 1.00 96.12 117 CYS A N 1
ATOM 835 C CA . CYS A 1 117 ? 0.431 3.194 -0.096 1.00 96.12 117 CYS A CA 1
ATOM 836 C C . CYS A 1 117 ? 0.156 4.696 0.096 1.00 96.12 117 CYS A C 1
ATOM 838 O O . CYS A 1 117 ? -0.570 5.094 1.012 1.00 96.12 117 CYS A O 1
ATOM 840 N N . GLY A 1 118 ? 0.691 5.528 -0.799 1.00 93.50 118 GLY A N 1
ATOM 841 C CA . GLY A 1 118 ? 0.477 6.970 -0.838 1.00 93.50 118 GLY A CA 1
ATOM 842 C C . GLY A 1 118 ? -0.986 7.348 -1.045 1.00 93.50 118 GLY A C 1
ATOM 843 O O . GLY A 1 118 ? -1.447 8.290 -0.411 1.00 93.50 118 GLY A O 1
ATOM 844 N N . LEU A 1 119 ? -1.749 6.590 -1.841 1.00 93.69 119 LEU A N 1
ATOM 845 C CA . LEU A 1 119 ? -3.194 6.800 -1.997 1.00 93.69 119 LEU A CA 1
ATOM 846 C C . LEU A 1 119 ? -3.944 6.595 -0.679 1.00 93.69 119 LEU A C 1
ATOM 848 O O . LEU A 1 119 ? -4.785 7.414 -0.314 1.00 93.69 119 LEU A O 1
ATOM 852 N N . VAL A 1 120 ? -3.618 5.536 0.063 1.00 91.62 120 VAL A N 1
ATOM 853 C CA . VAL A 1 120 ? -4.217 5.268 1.378 1.00 91.62 120 VAL A CA 1
ATOM 854 C C . VAL A 1 120 ? -3.858 6.370 2.370 1.00 91.62 120 VAL A C 1
ATOM 856 O O . VAL A 1 120 ? -4.740 6.944 3.006 1.00 91.62 120 VAL A O 1
ATOM 859 N N . PHE A 1 121 ? -2.568 6.693 2.481 1.00 88.62 121 PHE A N 1
ATOM 860 C CA . PHE A 1 121 ? -2.104 7.721 3.408 1.00 88.62 121 PHE A CA 1
ATOM 861 C C . PHE A 1 121 ? -2.670 9.099 3.050 1.00 88.62 121 PHE A C 1
ATOM 863 O O . PHE A 1 121 ? -3.143 9.814 3.925 1.00 88.62 121 PHE A O 1
ATOM 870 N N . GLY A 1 122 ? -2.685 9.445 1.763 1.00 89.75 122 GLY A N 1
ATOM 871 C CA . GLY A 1 122 ? -3.285 10.671 1.254 1.00 89.75 122 GLY A CA 1
ATOM 872 C C . GLY A 1 122 ? -4.776 10.740 1.559 1.00 89.75 122 GLY A C 1
ATOM 873 O O . GLY A 1 122 ? -5.244 11.773 2.018 1.00 89.75 122 GLY A O 1
ATOM 874 N N . THR A 1 123 ? -5.510 9.635 1.404 1.00 90.00 123 THR A N 1
ATOM 875 C CA . THR A 1 123 ? -6.938 9.577 1.754 1.00 90.00 123 THR A CA 1
ATOM 876 C C . THR A 1 123 ? -7.159 9.853 3.240 1.00 90.00 123 THR A C 1
ATOM 878 O O . THR A 1 123 ? -8.007 10.670 3.583 1.00 90.00 123 THR A O 1
ATOM 881 N N . LEU A 1 124 ? -6.368 9.238 4.125 1.00 89.38 124 LEU A N 1
ATOM 882 C CA . LEU A 1 124 ? -6.455 9.489 5.567 1.00 89.38 124 LEU A CA 1
ATOM 883 C C . LEU A 1 124 ? -6.040 10.914 5.939 1.00 89.38 124 LEU A C 1
ATOM 885 O O . LEU A 1 124 ? -6.689 11.536 6.770 1.00 89.38 124 LEU A O 1
ATOM 889 N N . ALA A 1 125 ? -4.994 11.454 5.314 1.00 88.19 125 ALA A N 1
ATOM 890 C CA . ALA A 1 125 ? -4.569 12.830 5.541 1.00 88.19 125 ALA A CA 1
ATOM 891 C C . ALA A 1 125 ? -5.661 13.824 5.121 1.00 88.19 125 ALA A C 1
ATOM 893 O O . ALA A 1 125 ? -5.960 14.750 5.865 1.00 88.19 125 ALA A O 1
ATOM 894 N N . LEU A 1 126 ? -6.298 13.607 3.965 1.00 90.69 126 LEU A N 1
ATOM 895 C CA . LEU A 1 126 ? -7.436 14.410 3.519 1.00 90.69 126 LEU A CA 1
ATOM 896 C C . LEU A 1 126 ? -8.628 14.273 4.470 1.00 90.69 126 LEU A C 1
ATOM 898 O O . LEU A 1 126 ? -9.249 15.275 4.798 1.00 90.69 126 LEU A O 1
ATOM 902 N N . PHE A 1 127 ? -8.917 13.062 4.946 1.00 87.50 127 PHE A N 1
ATOM 903 C CA . PHE A 1 127 ? -9.978 12.831 5.922 1.00 87.50 127 PHE A CA 1
ATOM 904 C C . PHE A 1 127 ? -9.713 13.562 7.245 1.00 87.50 127 PHE A C 1
ATOM 906 O O . PHE A 1 127 ? -10.609 14.193 7.774 1.00 87.50 127 PHE A O 1
ATOM 913 N N . VAL A 1 128 ? -8.478 13.567 7.749 1.00 86.12 128 VAL A N 1
ATOM 914 C CA . VAL A 1 128 ? -8.120 14.320 8.966 1.00 86.12 128 VAL A CA 1
ATOM 915 C C . VAL A 1 128 ? -8.170 15.837 8.746 1.00 86.12 128 VAL A C 1
ATOM 917 O O . VAL A 1 128 ? -8.481 16.581 9.670 1.00 86.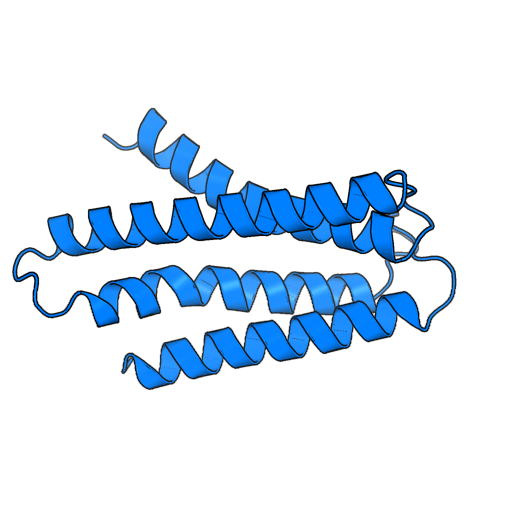12 128 VAL A O 1
ATOM 920 N N . LEU A 1 129 ? -7.830 16.313 7.546 1.00 88.62 129 LEU A N 1
ATOM 921 C CA . LEU A 1 129 ? -7.785 17.747 7.237 1.00 88.62 129 LEU A CA 1
ATOM 922 C C . LEU A 1 129 ? -9.156 18.351 6.905 1.00 88.62 129 LEU A C 1
ATOM 924 O O . LEU A 1 129 ? -9.336 19.551 7.100 1.00 88.62 129 LEU A O 1
ATOM 928 N N . PHE A 1 130 ? -10.075 17.555 6.357 1.00 91.00 130 PHE A N 1
ATOM 929 C CA . PHE A 1 130 ? -11.350 18.024 5.798 1.00 91.00 130 PHE A CA 1
ATOM 930 C C . PHE A 1 130 ? -12.574 17.234 6.280 1.00 91.00 130 PHE A C 1
ATOM 932 O O . PHE A 1 130 ? -13.685 17.514 5.834 1.00 91.00 130 PHE A O 1
ATOM 939 N N . GLY A 1 131 ? -12.383 16.211 7.110 1.00 73.06 131 GLY A N 1
ATOM 940 C CA . GLY A 1 131 ? -13.464 15.480 7.759 1.00 73.06 131 GLY A CA 1
ATOM 941 C C . GLY A 1 131 ? -13.936 16.269 8.969 1.00 73.06 131 GLY A C 1
ATOM 942 O O . GLY A 1 131 ? -13.282 16.237 10.008 1.00 73.06 131 GLY A O 1
ATOM 943 N N . ASP A 1 132 ? -15.027 17.006 8.782 1.00 55.09 132 ASP A N 1
ATOM 944 C CA . ASP A 1 132 ? -15.804 17.632 9.856 1.00 55.09 132 ASP A CA 1
ATOM 945 C C . ASP A 1 132 ? -16.601 16.585 10.651 1.00 55.09 132 ASP A C 1
ATOM 947 O O . ASP A 1 132 ? -17.240 15.713 10.009 1.00 55.09 132 ASP A O 1
#

Secondary structure (DSSP, 8-state):
--HHHHHHHHHHHHHHHHHHHHHHHHSSS---STTT--HHHHHHHHHHHHHHHHHHHHHHHHTTT---HHHHHHHHHHHHHHHHHHHHHHHHHHHHHTTT-TTSHHHHHHHHHHHHHHHHHHHHHHHHHH--

Mean predicted aligned error: 4.67 Å

Foldseek 3Di:
DALVVLVVQLVQLVVQLVQLLVQLQPDAFADPDPVRHDVSLVSNLRSLLSNLVSQLVSQLNVVVVDPDSVVSSVVSLVVSLVVLVVQLVVLVVQCVVVVLPCRHSSNVSSVSSNVSSCVSNVVVVCCVVPVD

Sequence (132 aa):
MRARTLLLVGLGGVLVAAVGALGVASGDEPHLSFGELDPWLVVFALGTLVMLGAAPYAIFDRHSGIEDEDERWDRALAVWGGFSLLTGLGFLAIGALGSFAPSSASGAIAWVGAGCCGLVFGTLALFVLFGD

pLDDT: mean 90.1, std 7.4, range [55.09, 97.62]